Protein AF-A0A1I2QPX7-F1 (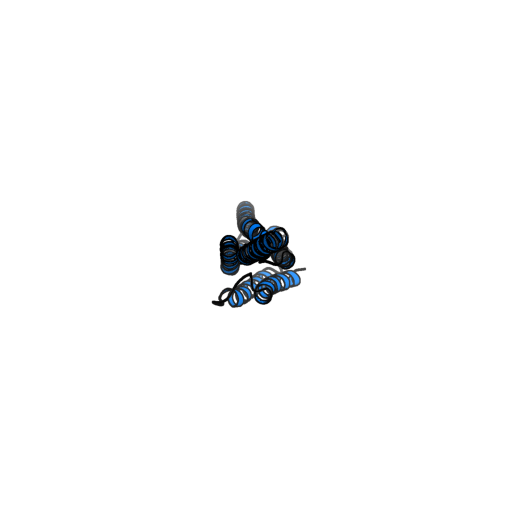afdb_monomer_lite)

Structure (mmCIF, N/CA/C/O backbone):
data_AF-A0A1I2QPX7-F1
#
_entry.id   AF-A0A1I2QPX7-F1
#
loop_
_atom_site.group_PDB
_atom_site.id
_atom_site.type_symbol
_atom_site.label_atom_id
_atom_site.label_alt_id
_atom_site.label_comp_id
_atom_site.label_asym_id
_atom_site.label_entity_id
_atom_site.label_seq_id
_atom_site.pdbx_PDB_ins_code
_atom_site.Cartn_x
_atom_site.Cartn_y
_atom_site.Cartn_z
_atom_site.occupancy
_atom_site.B_iso_or_equiv
_atom_site.auth_seq_id
_atom_site.auth_comp_id
_atom_site.auth_asym_id
_atom_site.auth_atom_id
_atom_site.pdbx_PDB_model_num
ATOM 1 N N . MET A 1 1 ? 42.064 23.048 -58.459 1.00 51.97 1 MET A N 1
ATOM 2 C CA . MET A 1 1 ? 41.604 21.681 -58.099 1.00 51.97 1 MET A CA 1
ATOM 3 C C . MET A 1 1 ? 41.760 21.378 -56.592 1.00 51.97 1 MET A C 1
ATOM 5 O O . MET A 1 1 ? 42.018 20.246 -56.207 1.00 51.97 1 MET A O 1
ATOM 9 N N . THR A 1 2 ? 41.603 22.379 -55.716 1.00 57.44 2 THR A N 1
ATOM 10 C CA . THR A 1 2 ? 41.870 22.287 -54.261 1.00 57.44 2 THR A CA 1
ATOM 11 C C . THR A 1 2 ? 40.604 22.437 -53.412 1.00 57.44 2 THR A C 1
ATOM 13 O O . THR A 1 2 ? 40.456 21.734 -52.418 1.00 57.44 2 THR A O 1
ATOM 16 N N . LYS A 1 3 ? 39.629 23.246 -53.851 1.00 54.00 3 LYS A N 1
ATOM 17 C CA . LYS A 1 3 ? 38.345 23.437 -53.147 1.00 54.00 3 LYS A CA 1
ATOM 18 C C . LYS A 1 3 ? 37.544 22.135 -52.994 1.00 54.00 3 LYS A C 1
ATOM 20 O O . LYS A 1 3 ? 37.054 21.849 -51.912 1.00 54.00 3 LYS A O 1
ATOM 25 N N . LEU A 1 4 ? 37.500 21.294 -54.035 1.00 58.00 4 LEU A N 1
ATOM 26 C CA . LEU A 1 4 ? 36.758 20.022 -54.026 1.00 58.00 4 LEU A CA 1
ATOM 27 C C . LEU A 1 4 ? 37.279 19.020 -52.973 1.00 58.00 4 LEU A C 1
ATOM 29 O O . LEU A 1 4 ? 36.512 18.211 -52.458 1.00 58.00 4 LEU A O 1
ATOM 33 N N . LYS A 1 5 ? 38.577 19.078 -52.638 1.00 62.00 5 LYS A N 1
ATOM 34 C CA . LYS A 1 5 ? 39.184 18.237 -51.593 1.00 62.00 5 LYS A CA 1
ATOM 35 C C . LYS A 1 5 ? 38.807 18.728 -50.194 1.00 62.00 5 LYS A C 1
ATOM 37 O O . LYS A 1 5 ? 38.510 17.907 -49.337 1.00 62.00 5 LYS A O 1
ATOM 42 N N . ILE A 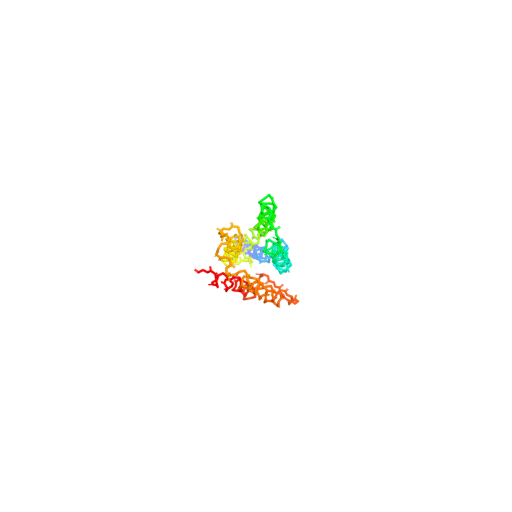1 6 ? 38.741 20.046 -49.994 1.00 70.81 6 ILE A N 1
ATOM 43 C CA . ILE A 1 6 ? 38.354 20.663 -48.715 1.00 70.81 6 ILE A CA 1
ATOM 44 C C . ILE A 1 6 ? 36.897 20.333 -48.374 1.00 70.81 6 ILE A C 1
ATOM 46 O O . ILE A 1 6 ? 36.628 19.913 -47.255 1.00 70.81 6 ILE A O 1
ATOM 50 N N . TYR A 1 7 ? 35.976 20.428 -49.342 1.00 74.12 7 TYR A N 1
ATOM 51 C CA . TYR A 1 7 ? 34.574 20.051 -49.117 1.00 74.12 7 TYR A CA 1
ATOM 52 C C . TYR A 1 7 ? 34.421 18.574 -48.752 1.00 74.12 7 TYR A C 1
ATOM 54 O O . TYR A 1 7 ? 33.702 18.262 -47.815 1.00 74.12 7 TYR A O 1
ATOM 62 N N . LYS A 1 8 ? 35.144 17.666 -49.423 1.00 67.81 8 LYS A N 1
ATOM 63 C CA . LYS A 1 8 ? 35.111 16.235 -49.077 1.00 67.81 8 LYS A CA 1
ATOM 64 C C . LYS A 1 8 ? 35.614 15.967 -47.658 1.00 67.81 8 LYS A C 1
ATOM 66 O O . LYS A 1 8 ? 34.984 15.202 -46.939 1.00 67.81 8 LYS A O 1
ATOM 71 N N . VAL A 1 9 ? 36.711 16.607 -47.249 1.00 77.06 9 VAL A N 1
ATOM 72 C CA . VAL A 1 9 ? 37.249 16.465 -45.886 1.00 77.06 9 VAL A CA 1
ATOM 73 C C . VAL A 1 9 ? 36.268 17.029 -44.855 1.00 77.06 9 VAL A C 1
ATOM 75 O O . VAL A 1 9 ? 35.962 16.339 -43.889 1.00 77.06 9 VAL A O 1
ATOM 78 N N . MET A 1 10 ? 35.704 18.216 -45.105 1.00 75.50 10 MET A N 1
ATOM 79 C CA . MET A 1 10 ? 34.689 18.840 -44.245 1.00 75.50 10 MET A CA 1
ATOM 80 C C . MET A 1 10 ? 33.433 17.970 -44.101 1.00 75.50 10 MET A C 1
ATOM 82 O O . MET A 1 10 ? 32.930 17.789 -42.993 1.00 75.50 10 MET A O 1
ATOM 86 N N . SER A 1 11 ? 32.943 17.391 -45.201 1.00 77.25 11 SER A N 1
ATOM 87 C CA . SER A 1 11 ? 31.790 16.489 -45.181 1.00 77.25 11 SER A CA 1
ATOM 88 C C . SER A 1 11 ? 32.073 15.225 -44.376 1.00 77.25 11 SER A C 1
ATOM 90 O O . SER A 1 11 ? 31.222 14.819 -43.596 1.00 77.25 11 SER A O 1
ATOM 92 N N . ILE A 1 12 ? 33.267 14.635 -44.503 1.00 80.19 12 ILE A N 1
ATOM 93 C CA . ILE A 1 12 ? 33.665 13.461 -43.713 1.00 80.19 12 ILE A CA 1
ATOM 94 C C . ILE A 1 12 ? 33.713 13.812 -42.222 1.00 80.19 12 ILE A C 1
ATOM 96 O O . ILE A 1 12 ? 33.156 13.080 -41.410 1.00 80.19 12 ILE A O 1
ATOM 100 N N . THR A 1 13 ? 34.308 14.950 -41.852 1.00 77.94 13 THR A N 1
ATOM 101 C CA . THR A 1 13 ? 34.355 15.387 -40.447 1.00 77.94 13 THR A CA 1
ATOM 102 C C . THR A 1 13 ? 32.969 15.668 -39.868 1.00 77.94 13 THR A C 1
ATOM 104 O O . THR A 1 13 ? 32.707 15.295 -38.729 1.00 77.94 13 THR A O 1
ATOM 107 N N . LEU A 1 14 ? 32.058 16.256 -40.651 1.00 79.06 14 LEU A N 1
ATOM 108 C CA . LEU A 1 14 ? 30.662 16.468 -40.251 1.00 79.06 14 LEU A CA 1
ATOM 109 C C . LEU A 1 14 ? 29.920 15.145 -40.047 1.00 79.06 14 LEU A C 1
ATOM 111 O O . LEU A 1 14 ? 29.161 15.007 -39.092 1.00 79.06 14 LEU A O 1
ATOM 115 N N . LEU A 1 15 ? 30.174 14.161 -40.910 1.00 81.69 15 LEU A N 1
ATOM 116 C CA . LEU A 1 15 ? 29.564 12.839 -40.820 1.00 81.69 15 LEU A CA 1
ATOM 117 C C . LEU A 1 15 ? 30.047 12.106 -39.558 1.00 81.69 15 LEU A C 1
ATOM 119 O O . LEU A 1 15 ? 29.227 11.617 -38.786 1.00 81.69 15 LEU A O 1
ATOM 123 N N . PHE A 1 16 ? 31.350 12.135 -39.264 1.00 78.38 16 PHE A N 1
ATOM 124 C CA . PHE A 1 16 ? 31.882 11.594 -38.008 1.00 78.38 16 PHE A CA 1
ATOM 125 C C . PHE A 1 16 ? 31.334 12.315 -36.775 1.00 78.38 16 PHE A C 1
ATOM 127 O O . PHE A 1 16 ? 30.940 11.655 -35.816 1.00 78.38 16 PHE A O 1
ATOM 134 N N . LEU A 1 17 ? 31.241 13.646 -36.806 1.00 82.69 17 LEU A N 1
ATOM 135 C CA . LEU A 1 17 ? 30.657 14.415 -35.708 1.00 82.69 17 LEU A CA 1
ATOM 136 C C . LEU A 1 17 ? 29.185 14.044 -35.484 1.00 82.69 17 LEU A C 1
ATOM 138 O O . LEU A 1 17 ? 28.766 13.890 -34.342 1.00 82.69 17 LEU A O 1
ATOM 142 N N . SER A 1 18 ? 28.415 13.839 -36.557 1.00 77.25 18 SER A N 1
ATOM 143 C CA . SER A 1 18 ? 27.015 13.413 -36.459 1.00 77.25 18 SER A CA 1
ATOM 144 C C . SER A 1 18 ? 26.860 12.008 -35.872 1.00 77.25 18 SER A C 1
ATOM 146 O O . SER A 1 18 ? 25.958 11.788 -35.071 1.00 77.25 18 SER A O 1
ATOM 148 N N . ILE A 1 19 ? 27.776 11.084 -36.185 1.00 82.31 19 ILE A N 1
ATOM 149 C CA . ILE A 1 19 ? 27.798 9.738 -35.594 1.00 82.31 19 ILE A CA 1
ATOM 150 C C . ILE A 1 19 ? 28.140 9.815 -34.104 1.00 82.31 19 ILE A C 1
ATOM 152 O O . ILE A 1 19 ? 27.489 9.156 -33.301 1.00 82.31 19 ILE A O 1
ATOM 156 N N . ILE A 1 20 ? 29.120 10.641 -33.719 1.00 77.38 20 ILE A N 1
ATOM 157 C CA . ILE A 1 20 ? 29.489 10.842 -32.309 1.00 77.38 20 ILE A CA 1
ATOM 158 C C . ILE A 1 20 ? 28.324 11.464 -31.537 1.00 77.38 20 ILE A C 1
ATOM 160 O O . ILE A 1 20 ? 27.992 10.984 -30.461 1.00 77.38 20 ILE A O 1
ATOM 164 N N . LEU A 1 21 ? 27.663 12.481 -32.094 1.00 73.75 21 LEU A N 1
ATOM 165 C CA . LEU A 1 21 ? 26.486 13.101 -31.482 1.00 73.75 21 LEU A CA 1
ATOM 166 C C . LEU A 1 21 ? 25.324 12.112 -31.359 1.00 73.75 21 LEU A C 1
ATOM 168 O O . LEU A 1 21 ? 24.710 12.045 -30.302 1.00 73.75 21 LEU A O 1
ATOM 172 N N . ALA A 1 22 ? 25.054 11.307 -32.391 1.00 72.88 22 ALA A N 1
ATOM 173 C CA . ALA A 1 22 ? 24.031 10.265 -32.342 1.00 72.88 22 ALA A CA 1
ATOM 174 C C . ALA A 1 22 ? 24.364 9.183 -31.305 1.00 72.88 22 ALA A C 1
ATOM 176 O O . ALA A 1 22 ? 23.478 8.741 -30.583 1.00 72.88 22 ALA A O 1
ATOM 177 N N . TYR A 1 23 ? 25.638 8.795 -31.187 1.00 73.50 23 TYR A N 1
ATOM 178 C CA . TYR A 1 23 ? 26.104 7.850 -30.175 1.00 73.50 23 TYR A CA 1
ATOM 179 C C . TYR A 1 23 ? 25.986 8.429 -28.762 1.00 73.50 23 TYR A C 1
ATOM 181 O O . TYR A 1 23 ? 25.463 7.764 -27.878 1.00 73.50 23 TYR A O 1
ATOM 189 N N . MET A 1 24 ? 26.399 9.681 -28.549 1.00 63.72 24 MET A N 1
ATOM 190 C CA . MET A 1 24 ? 26.242 10.369 -27.264 1.00 63.72 24 MET A CA 1
ATOM 191 C C . MET A 1 24 ? 24.769 10.531 -26.885 1.00 63.72 24 MET A C 1
ATOM 193 O O . MET A 1 24 ? 24.424 10.376 -25.717 1.00 63.72 24 MET A O 1
ATOM 197 N N . TRP A 1 25 ? 23.898 10.804 -27.859 1.00 67.62 25 TRP A N 1
ATOM 198 C CA . TRP A 1 25 ? 22.453 10.901 -27.654 1.00 67.62 25 TRP A CA 1
ATOM 199 C C . TRP A 1 25 ? 21.818 9.534 -27.357 1.00 67.62 25 TRP A C 1
ATOM 201 O O . TRP A 1 25 ? 20.987 9.414 -26.464 1.00 67.62 25 TRP A O 1
ATOM 211 N N . TYR A 1 26 ? 22.268 8.476 -28.033 1.00 63.59 26 TYR A N 1
ATOM 212 C CA . TYR A 1 26 ? 21.848 7.103 -27.760 1.00 63.59 26 TYR A CA 1
ATOM 213 C C . TYR A 1 26 ? 22.308 6.621 -26.376 1.00 63.59 26 TYR A C 1
ATOM 215 O O . TYR A 1 26 ? 21.535 6.000 -25.651 1.00 63.59 26 TYR A O 1
ATOM 223 N N . ASP A 1 27 ? 23.531 6.946 -25.961 1.00 54.28 27 ASP A N 1
ATOM 224 C CA . ASP A 1 27 ? 24.059 6.545 -24.652 1.00 54.28 27 ASP A CA 1
ATOM 225 C C . ASP A 1 27 ? 23.419 7.343 -23.502 1.00 54.28 27 ASP A C 1
ATOM 227 O O . ASP A 1 27 ? 23.160 6.794 -22.436 1.00 54.28 27 ASP A O 1
ATOM 231 N N . THR A 1 28 ? 23.043 8.607 -23.740 1.00 53.47 28 THR A N 1
ATOM 232 C CA . THR A 1 28 ? 22.204 9.380 -22.800 1.00 53.47 28 THR A CA 1
ATOM 233 C C . THR A 1 28 ? 20.735 8.952 -22.788 1.00 53.47 28 THR A C 1
ATOM 235 O O . THR A 1 28 ? 20.032 9.290 -21.840 1.00 53.47 28 THR A O 1
ATOM 238 N N . SER A 1 29 ? 20.267 8.193 -23.787 1.00 51.91 29 SER A N 1
ATOM 239 C CA . SER A 1 29 ? 18.906 7.634 -23.821 1.00 51.91 29 SER A CA 1
ATOM 240 C C . SER A 1 29 ? 18.753 6.305 -23.071 1.00 51.91 29 SER A C 1
ATOM 242 O O . SER A 1 29 ? 17.631 5.845 -22.861 1.00 51.91 29 SER A O 1
ATOM 244 N N . LYS A 1 30 ? 19.855 5.673 -22.645 1.00 50.41 30 LYS A N 1
ATOM 245 C CA . LYS A 1 30 ? 19.788 4.534 -21.724 1.00 50.41 30 LYS A CA 1
ATOM 246 C C . LYS A 1 30 ? 19.459 5.056 -20.326 1.00 50.41 30 LYS A C 1
ATOM 248 O O . LYS A 1 30 ? 20.157 5.937 -19.831 1.00 50.41 30 LYS A O 1
ATOM 253 N N . SER A 1 31 ? 18.414 4.498 -19.707 1.00 50.84 31 SER A N 1
ATOM 254 C CA . SER A 1 31 ? 18.004 4.783 -18.324 1.00 50.84 31 SER A CA 1
ATOM 255 C C . SER A 1 31 ? 19.231 4.880 -17.418 1.00 50.84 31 SER A C 1
ATOM 257 O O . SER A 1 31 ? 20.018 3.928 -17.343 1.00 50.84 31 SER A O 1
ATOM 259 N N . GLN A 1 32 ? 19.432 6.024 -16.769 1.00 54.75 32 GLN A N 1
ATOM 260 C CA . GLN A 1 32 ? 20.604 6.232 -15.934 1.00 54.75 32 GLN A CA 1
ATOM 261 C C . GLN A 1 32 ? 20.555 5.267 -14.735 1.00 54.75 32 GLN A C 1
ATOM 263 O O . GLN A 1 32 ? 19.474 4.908 -14.271 1.00 54.75 32 GLN A O 1
ATOM 268 N N . PRO A 1 33 ? 21.701 4.845 -14.171 1.00 53.31 33 PRO A N 1
ATOM 269 C CA . PRO A 1 33 ? 21.736 3.962 -12.996 1.00 53.31 33 PRO A CA 1
ATOM 270 C C . PRO A 1 33 ? 20.970 4.524 -11.780 1.00 53.31 33 PRO A C 1
ATOM 272 O O . PRO A 1 33 ? 20.464 3.764 -10.952 1.00 53.31 33 PRO A O 1
ATOM 275 N N . ILE A 1 34 ? 20.825 5.852 -11.704 1.00 51.72 34 ILE A N 1
ATOM 276 C CA . ILE A 1 34 ? 19.996 6.551 -10.710 1.00 51.72 34 ILE A CA 1
ATOM 277 C C . ILE A 1 34 ? 18.513 6.166 -10.857 1.00 51.72 34 ILE A C 1
ATOM 279 O O . ILE A 1 34 ? 17.813 6.011 -9.857 1.00 51.72 34 ILE A O 1
ATOM 283 N N . ASP A 1 35 ? 18.055 5.928 -12.083 1.00 61.34 35 ASP A N 1
ATOM 284 C CA . ASP A 1 35 ? 16.659 5.646 -12.400 1.00 61.34 35 ASP A CA 1
ATOM 285 C C . ASP A 1 35 ? 16.284 4.212 -11.994 1.00 61.34 35 ASP A C 1
ATOM 287 O O . ASP A 1 35 ? 15.238 3.990 -11.383 1.00 61.34 35 ASP A O 1
ATOM 291 N N . SER A 1 36 ? 17.184 3.244 -12.215 1.00 67.06 36 SER A N 1
ATOM 292 C CA . SER A 1 36 ? 17.007 1.866 -11.729 1.00 67.06 36 SER A CA 1
ATOM 293 C C . SER A 1 36 ? 17.001 1.769 -10.203 1.00 67.06 36 SER A C 1
ATOM 295 O O . SER A 1 36 ? 16.232 0.993 -9.637 1.00 67.06 36 SER A O 1
ATOM 297 N N . PHE A 1 37 ? 17.817 2.582 -9.523 1.00 67.75 37 PHE A N 1
ATOM 298 C CA . PHE A 1 37 ? 17.835 2.630 -8.063 1.00 67.75 37 PHE A CA 1
ATOM 299 C C . PHE A 1 37 ? 16.530 3.208 -7.511 1.00 67.75 37 PHE A C 1
ATOM 301 O O . PHE A 1 37 ? 15.970 2.666 -6.562 1.00 67.75 37 PHE A O 1
ATOM 308 N N . ALA A 1 38 ? 16.021 4.281 -8.122 1.00 69.19 38 ALA A N 1
ATOM 309 C CA . ALA A 1 38 ? 14.769 4.899 -7.708 1.00 69.19 38 ALA A CA 1
ATOM 310 C C . ALA A 1 38 ? 13.585 3.930 -7.868 1.00 69.19 38 ALA A C 1
ATOM 312 O O . ALA A 1 38 ? 12.822 3.757 -6.923 1.00 69.19 38 ALA A O 1
ATOM 313 N N . VAL A 1 39 ? 13.493 3.219 -9.000 1.00 73.88 39 VAL A N 1
ATOM 314 C CA . VAL A 1 39 ? 12.480 2.169 -9.211 1.00 73.88 39 VAL A CA 1
ATOM 315 C C . VAL A 1 39 ? 12.606 1.056 -8.170 1.00 73.88 39 VAL A C 1
ATOM 317 O O . VAL A 1 39 ? 11.608 0.675 -7.576 1.00 73.88 39 VAL A O 1
ATOM 320 N N . GLN A 1 40 ? 13.811 0.559 -7.880 1.00 75.69 40 GLN A N 1
ATOM 321 C CA . GLN A 1 40 ? 14.003 -0.494 -6.873 1.00 75.69 40 GLN A CA 1
ATOM 322 C C . GLN A 1 40 ? 13.663 -0.038 -5.449 1.00 75.69 40 GLN A C 1
ATOM 324 O O . GLN A 1 40 ? 13.062 -0.800 -4.689 1.00 75.69 40 GLN A O 1
ATOM 329 N N . ALA A 1 41 ? 14.014 1.198 -5.086 1.00 72.12 41 ALA A N 1
ATOM 330 C CA . ALA A 1 41 ? 13.676 1.782 -3.792 1.00 72.12 41 ALA A CA 1
ATOM 331 C C . ALA A 1 41 ? 12.158 1.963 -3.650 1.00 72.12 41 ALA A C 1
ATOM 333 O O . ALA A 1 41 ? 11.582 1.601 -2.628 1.00 72.12 41 ALA A O 1
ATOM 334 N N . SER A 1 42 ? 11.505 2.454 -4.702 1.00 75.75 42 SER A N 1
ATOM 335 C CA . SER A 1 42 ? 10.053 2.586 -4.794 1.00 75.75 42 SER A CA 1
ATOM 336 C C . SER A 1 42 ? 9.336 1.233 -4.756 1.00 75.75 42 SER A C 1
ATOM 338 O O . SER A 1 42 ? 8.383 1.073 -4.000 1.00 75.75 42 SER A O 1
ATOM 340 N N . SER A 1 43 ? 9.823 0.228 -5.485 1.00 83.50 43 SER A N 1
ATOM 341 C CA . SER A 1 43 ? 9.296 -1.140 -5.427 1.00 83.50 43 SER A CA 1
ATOM 342 C C . SER A 1 43 ? 9.445 -1.737 -4.034 1.00 83.50 43 SER A C 1
ATOM 344 O O . SER A 1 43 ? 8.490 -2.299 -3.512 1.00 83.50 43 SER A O 1
ATOM 346 N N . SER A 1 44 ? 10.603 -1.564 -3.394 1.00 80.69 44 SER A N 1
ATOM 347 C CA . SER A 1 44 ? 10.821 -1.999 -2.007 1.00 80.69 44 SER A CA 1
ATOM 348 C C . SER A 1 44 ? 9.848 -1.316 -1.043 1.00 80.69 44 SER A C 1
ATOM 350 O O . SER A 1 44 ? 9.236 -1.976 -0.210 1.00 80.69 44 SER A O 1
ATOM 352 N N . ALA A 1 45 ? 9.640 -0.008 -1.204 1.00 79.69 45 ALA A N 1
ATOM 353 C CA . ALA A 1 45 ? 8.715 0.772 -0.391 1.00 79.69 45 ALA A CA 1
ATOM 354 C C . ALA A 1 45 ? 7.258 0.283 -0.499 1.00 79.69 45 ALA A C 1
ATOM 356 O O . ALA A 1 45 ? 6.557 0.270 0.514 1.00 79.69 45 ALA A O 1
ATOM 357 N N . VAL A 1 46 ? 6.819 -0.136 -1.693 1.00 83.25 46 VAL A N 1
ATOM 358 C CA . VAL A 1 46 ? 5.484 -0.724 -1.906 1.00 83.25 46 VAL A CA 1
ATOM 359 C C . VAL A 1 46 ? 5.421 -2.167 -1.394 1.00 83.25 46 VAL A C 1
ATOM 361 O O . VAL A 1 46 ? 4.422 -2.547 -0.794 1.00 83.25 46 VAL A O 1
ATOM 364 N N . LYS A 1 47 ? 6.496 -2.958 -1.515 1.00 87.25 47 LYS A N 1
ATOM 365 C CA . LYS A 1 47 ? 6.583 -4.307 -0.915 1.00 87.25 47 LYS A CA 1
ATOM 366 C C . LYS A 1 47 ? 6.491 -4.299 0.613 1.00 87.25 47 LYS A C 1
ATOM 368 O O . LYS A 1 47 ? 6.061 -5.281 1.209 1.00 87.25 47 LYS A O 1
ATOM 373 N N . GLU A 1 48 ? 6.874 -3.204 1.262 1.00 84.62 48 GLU A N 1
ATOM 374 C CA . GLU A 1 48 ? 6.711 -3.031 2.709 1.00 84.62 48 GLU A CA 1
ATOM 375 C C . GLU A 1 48 ? 5.288 -2.626 3.125 1.00 84.62 48 GLU A C 1
ATOM 377 O O . GLU A 1 48 ? 4.962 -2.695 4.314 1.00 84.62 48 GLU A O 1
ATOM 382 N N . LEU A 1 49 ? 4.430 -2.213 2.184 1.00 84.94 49 LEU A N 1
ATOM 383 C CA . LEU A 1 49 ? 3.088 -1.710 2.477 1.00 84.94 49 LEU A CA 1
ATOM 384 C C . LEU A 1 49 ? 2.223 -2.707 3.268 1.00 84.94 49 LEU A C 1
ATOM 386 O O . LEU A 1 49 ? 1.662 -2.277 4.276 1.00 84.94 49 LEU A O 1
ATOM 390 N N . PRO A 1 50 ? 2.151 -4.014 2.930 1.00 88.56 50 PRO A N 1
ATOM 391 C CA . PRO A 1 50 ? 1.366 -4.970 3.714 1.00 88.56 50 PRO A CA 1
ATOM 392 C C . PRO A 1 50 ? 1.760 -5.010 5.189 1.00 88.56 50 PRO A C 1
ATOM 394 O O . PRO A 1 50 ? 0.905 -5.031 6.068 1.00 88.56 50 PRO A O 1
ATOM 397 N N . ARG A 1 51 ? 3.066 -4.950 5.474 1.00 85.19 51 ARG A N 1
ATOM 398 C CA . ARG A 1 51 ? 3.570 -4.928 6.849 1.00 85.19 51 ARG A CA 1
ATOM 399 C C . ARG A 1 51 ? 3.147 -3.653 7.578 1.00 85.19 51 ARG A C 1
ATOM 401 O O . ARG A 1 51 ? 2.745 -3.722 8.733 1.00 85.19 51 ARG A O 1
ATOM 408 N N . LYS A 1 52 ? 3.231 -2.497 6.913 1.00 81.75 52 LYS A N 1
ATOM 409 C CA . LYS A 1 52 ? 2.792 -1.218 7.494 1.00 81.75 52 LYS A CA 1
ATOM 410 C C . LYS A 1 52 ? 1.288 -1.210 7.773 1.00 81.75 52 LYS A C 1
ATOM 412 O O . LYS A 1 52 ? 0.871 -0.717 8.815 1.00 81.75 52 LYS A O 1
ATOM 417 N N . LEU A 1 53 ? 0.486 -1.774 6.871 1.00 84.25 53 LEU A N 1
ATOM 418 C CA . LEU A 1 53 ? -0.960 -1.908 7.052 1.00 84.25 53 LEU A CA 1
ATOM 419 C C . LEU A 1 53 ? -1.312 -2.871 8.196 1.00 84.25 53 LEU A C 1
ATOM 421 O O . LEU A 1 53 ? -2.241 -2.593 8.949 1.00 84.25 53 LEU A O 1
ATOM 425 N N . GLU A 1 54 ? -0.547 -3.947 8.392 1.00 84.44 54 GLU A N 1
ATOM 426 C CA . GLU A 1 54 ? -0.716 -4.842 9.544 1.00 84.44 54 GLU A CA 1
ATOM 427 C C . GLU A 1 54 ? -0.442 -4.116 10.873 1.00 84.44 54 GLU A C 1
ATOM 429 O O . GLU A 1 54 ? -1.218 -4.247 11.820 1.00 84.44 54 GLU A O 1
ATOM 434 N N . ASP A 1 55 ? 0.602 -3.279 10.939 1.00 79.88 55 ASP A N 1
ATOM 435 C CA . ASP A 1 55 ? 0.875 -2.443 12.118 1.00 79.88 55 ASP A CA 1
ATOM 436 C C . ASP A 1 55 ? -0.287 -1.465 12.397 1.00 79.88 55 ASP A C 1
ATOM 438 O O . ASP A 1 55 ? -0.703 -1.297 13.549 1.00 79.88 55 ASP A O 1
ATOM 442 N N . VAL A 1 56 ? -0.846 -0.849 11.348 1.00 80.75 56 VAL A N 1
ATOM 443 C CA . VAL A 1 56 ? -2.020 0.039 11.437 1.00 80.75 56 VAL A CA 1
ATOM 444 C C . VAL A 1 56 ? -3.240 -0.721 11.956 1.00 80.75 56 VAL A C 1
ATOM 446 O O . VAL A 1 56 ? -3.872 -0.282 12.918 1.00 80.75 56 VAL A O 1
ATOM 449 N N . LYS A 1 57 ? -3.537 -1.891 11.386 1.00 84.06 57 LYS A N 1
ATOM 450 C CA . LYS A 1 57 ? -4.646 -2.757 11.802 1.00 84.06 57 LYS A CA 1
ATOM 451 C C . LYS A 1 57 ? -4.516 -3.180 13.266 1.00 84.06 57 LYS A C 1
ATOM 453 O O . LYS A 1 57 ? -5.482 -3.111 14.024 1.00 84.06 57 LYS A O 1
ATOM 458 N N . GLN A 1 58 ? -3.319 -3.558 13.713 1.00 79.94 58 GLN A N 1
ATOM 459 C CA . GLN A 1 58 ? -3.080 -3.895 15.118 1.00 79.94 58 GLN A CA 1
ATOM 460 C C . GLN A 1 58 ? -3.385 -2.718 16.048 1.00 79.94 58 GLN A C 1
ATOM 462 O O . GLN A 1 58 ? -4.004 -2.908 17.096 1.00 79.94 58 GLN A O 1
ATOM 467 N N . ARG A 1 59 ? -2.991 -1.495 15.678 1.00 75.31 59 ARG A N 1
ATOM 468 C CA . ARG A 1 59 ? -3.303 -0.294 16.468 1.00 75.31 59 ARG A CA 1
ATOM 469 C C . ARG A 1 59 ? -4.784 0.046 16.457 1.00 75.31 59 ARG A C 1
ATOM 471 O O . ARG A 1 59 ? -5.317 0.364 17.518 1.00 75.31 59 ARG A O 1
ATOM 478 N N . PHE A 1 60 ? -5.434 -0.069 15.302 1.00 79.19 60 PHE A N 1
ATOM 479 C CA . PHE A 1 60 ? -6.878 0.084 15.166 1.00 79.19 60 PHE A CA 1
ATOM 480 C C . PHE A 1 60 ? -7.613 -0.877 16.110 1.00 79.19 60 PHE A C 1
ATOM 482 O O . PHE A 1 60 ? -8.439 -0.450 16.914 1.00 79.19 60 PHE A O 1
ATOM 489 N N . ASN A 1 61 ? -7.232 -2.154 16.122 1.00 78.38 61 ASN A N 1
ATOM 490 C CA . ASN A 1 61 ? -7.831 -3.146 17.012 1.00 78.38 61 ASN A CA 1
ATOM 491 C C . ASN A 1 61 ? -7.535 -2.867 18.488 1.00 78.38 61 ASN A C 1
ATOM 493 O O . ASN A 1 61 ? -8.427 -2.985 19.327 1.00 78.38 61 ASN A O 1
ATOM 497 N N . LEU A 1 62 ? -6.309 -2.459 18.831 1.00 74.06 62 LEU A N 1
ATOM 498 C CA . LEU A 1 62 ? -5.938 -2.095 20.204 1.00 74.06 62 LEU A CA 1
ATOM 499 C C . LEU A 1 62 ? -6.731 -0.901 20.742 1.00 74.06 62 LEU A C 1
ATOM 501 O O . LEU A 1 62 ? -7.002 -0.865 21.943 1.00 74.06 62 LEU A O 1
ATOM 505 N N . TYR A 1 63 ? -7.074 0.055 19.878 1.00 71.00 63 TYR A N 1
ATOM 506 C CA . TYR A 1 63 ? -7.933 1.182 20.227 1.00 71.00 63 TYR A CA 1
ATOM 507 C C . TYR A 1 63 ? -9.350 0.706 20.585 1.00 71.00 63 TYR A C 1
ATOM 509 O O . TYR A 1 63 ? -9.900 1.129 21.594 1.00 71.00 63 TYR A O 1
ATOM 517 N N . HIS A 1 64 ? -9.900 -0.240 19.819 1.00 73.38 64 HIS A N 1
ATOM 518 C CA . HIS A 1 64 ? -11.293 -0.683 19.948 1.00 73.38 64 HIS A CA 1
ATOM 519 C C . HIS A 1 64 ? -11.544 -1.840 20.932 1.00 73.38 64 HIS A C 1
ATOM 521 O O . HIS A 1 64 ? -12.691 -2.113 21.272 1.00 73.38 64 HIS A O 1
ATOM 527 N N . THR A 1 65 ? -10.504 -2.537 21.402 1.00 67.94 65 THR A N 1
ATOM 528 C CA . THR A 1 65 ? -10.645 -3.729 22.271 1.00 67.94 65 THR A CA 1
ATOM 529 C C . THR A 1 65 ? -10.296 -3.504 23.746 1.00 67.94 65 THR A C 1
ATOM 531 O O . THR A 1 65 ? -10.477 -4.415 24.554 1.00 67.94 65 THR A O 1
ATOM 534 N N . ARG A 1 66 ? -9.788 -2.329 24.146 1.00 54.97 66 ARG A N 1
ATOM 535 C CA . ARG A 1 66 ? -9.406 -2.053 25.546 1.00 54.97 66 ARG A CA 1
ATOM 536 C C . ARG A 1 66 ? -10.363 -1.067 26.214 1.00 54.97 66 ARG A C 1
ATOM 538 O O . ARG A 1 66 ? -10.628 -0.014 25.655 1.00 54.97 66 ARG A O 1
ATOM 545 N N . GLU A 1 67 ? -10.779 -1.366 27.452 1.00 50.78 67 GLU A N 1
ATOM 546 C CA . GLU A 1 67 ? -11.420 -0.401 28.363 1.00 50.78 67 GLU A CA 1
ATOM 547 C C . GLU A 1 67 ? -10.557 0.872 28.443 1.00 50.78 67 GLU A C 1
ATOM 549 O O . GLU A 1 67 ? -9.410 0.836 28.908 1.00 50.78 67 GLU A O 1
ATOM 554 N N . SER A 1 68 ? -11.059 1.988 27.915 1.00 51.25 68 SER A N 1
ATOM 555 C CA . SER A 1 68 ? -10.241 3.170 27.656 1.00 51.25 68 SER A CA 1
ATOM 556 C C . SER A 1 68 ? -10.487 4.314 28.634 1.00 51.25 68 SER A C 1
ATOM 558 O O . SER A 1 68 ? -11.602 4.806 28.767 1.00 51.25 68 SER A O 1
ATOM 560 N N . GLY A 1 69 ? -9.405 4.805 29.245 1.00 53.78 69 GLY A N 1
ATOM 561 C CA . GLY A 1 69 ? -9.332 6.167 29.779 1.00 53.78 69 GLY A CA 1
ATOM 562 C C . GLY A 1 69 ? -8.830 7.143 28.706 1.00 53.78 69 GLY A C 1
ATOM 563 O O . GLY A 1 69 ? -7.909 6.810 27.954 1.00 53.78 69 GLY A O 1
ATOM 564 N N . GLU A 1 70 ? -9.398 8.352 28.665 1.00 52.72 70 GLU A N 1
ATOM 565 C CA . GLU A 1 70 ? -9.197 9.404 27.642 1.00 52.72 70 GLU A CA 1
ATOM 566 C C . GLU A 1 70 ? -7.726 9.640 27.241 1.00 52.72 70 GLU A C 1
ATOM 568 O O . GLU A 1 70 ? -7.391 9.803 26.067 1.00 52.72 70 GLU A O 1
ATOM 573 N N . GLN A 1 71 ? -6.812 9.589 28.211 1.00 48.31 71 GLN A N 1
ATOM 574 C CA . GLN A 1 71 ? -5.387 9.876 28.023 1.00 48.31 71 GLN A CA 1
ATOM 575 C C . GLN A 1 71 ? -4.656 8.829 27.158 1.00 48.31 71 GLN A C 1
ATOM 577 O O . GLN A 1 71 ? -3.655 9.139 26.509 1.00 48.31 71 GLN A O 1
ATOM 582 N N . LYS A 1 72 ? -5.154 7.587 27.130 1.00 51.12 72 LYS A N 1
ATOM 583 C CA . LYS A 1 72 ? -4.561 6.469 26.380 1.00 51.12 72 LYS A CA 1
ATOM 584 C C . LYS A 1 72 ? -5.081 6.412 24.941 1.00 51.12 72 LYS A C 1
ATOM 586 O O . LYS A 1 72 ? -4.314 6.084 24.038 1.00 51.12 72 LYS A O 1
ATOM 591 N N . ASN A 1 73 ? -6.333 6.819 24.727 1.00 54.97 73 ASN A N 1
ATOM 592 C CA . ASN A 1 73 ? -6.923 6.985 23.395 1.00 54.97 73 ASN A CA 1
ATOM 593 C C . ASN A 1 73 ? -6.229 8.110 22.621 1.00 54.97 73 ASN A C 1
ATOM 595 O O . ASN A 1 73 ? -5.929 7.942 21.442 1.00 54.97 73 ASN A O 1
ATOM 599 N N . PHE A 1 74 ? -5.863 9.203 23.299 1.00 55.62 74 PHE A N 1
ATOM 600 C CA . PHE A 1 74 ? -5.066 10.276 22.698 1.00 55.62 74 PHE A CA 1
ATOM 601 C C . PHE A 1 74 ? -3.667 9.806 22.254 1.00 55.62 74 PHE A C 1
ATOM 603 O O . PHE A 1 74 ? -3.233 10.104 21.143 1.00 55.62 74 PHE A O 1
ATOM 610 N N . GLN A 1 75 ? -2.963 9.020 23.081 1.00 53.81 75 GLN A N 1
ATOM 611 C CA . GLN A 1 75 ? -1.645 8.468 22.725 1.00 53.81 75 GLN A CA 1
ATOM 612 C C . GLN A 1 75 ? -1.716 7.462 21.569 1.00 53.81 75 GLN A C 1
ATOM 614 O O . GLN A 1 75 ? -0.829 7.442 20.720 1.00 53.81 75 GLN A O 1
ATOM 619 N N . LEU A 1 76 ? -2.760 6.632 21.519 1.00 57.03 76 LEU A N 1
ATOM 620 C CA . LEU A 1 76 ? -2.959 5.677 20.427 1.00 57.03 76 LEU A CA 1
ATOM 621 C C . LEU A 1 76 ? -3.325 6.375 19.113 1.00 57.03 76 LEU A C 1
ATOM 623 O O . LEU A 1 76 ? -2.766 6.004 18.086 1.00 57.03 76 LEU A O 1
ATOM 627 N N . GLY A 1 77 ? -4.165 7.415 19.155 1.00 55.41 77 GLY A N 1
ATOM 628 C CA . GLY A 1 77 ? -4.445 8.268 17.997 1.00 55.41 77 GLY A CA 1
ATOM 629 C C . GLY A 1 77 ? -3.188 8.976 17.487 1.00 55.41 77 GLY A C 1
ATOM 630 O O . GLY A 1 77 ? -2.896 8.920 16.300 1.00 55.41 77 GLY A O 1
ATOM 631 N N . SER A 1 78 ? -2.370 9.534 18.388 1.00 58.09 78 SER A N 1
ATOM 632 C CA . SER A 1 78 ? -1.074 10.132 18.027 1.00 58.09 78 SER A CA 1
ATOM 633 C C . SER A 1 78 ? -0.134 9.130 17.351 1.00 58.09 78 SER A C 1
ATOM 635 O O . SER A 1 78 ? 0.499 9.459 16.354 1.00 58.09 78 SER A O 1
ATOM 637 N N . LEU A 1 79 ? -0.041 7.903 17.872 1.00 58.00 79 LEU A N 1
ATOM 638 C CA . LEU A 1 79 ? 0.826 6.865 17.311 1.00 58.00 79 LEU A CA 1
ATOM 639 C C . LEU A 1 79 ? 0.318 6.324 15.969 1.00 58.00 79 LEU A C 1
ATOM 641 O O . LEU A 1 79 ? 1.122 5.906 15.136 1.00 58.00 79 LEU A O 1
ATOM 645 N N . LEU A 1 80 ? -1.002 6.301 15.780 1.00 57.34 80 LEU A N 1
ATOM 646 C CA . LEU A 1 80 ? -1.633 5.992 14.506 1.00 57.34 80 LEU A CA 1
ATOM 647 C C . LEU A 1 80 ? -1.243 7.077 13.493 1.00 57.34 80 LEU A C 1
ATOM 649 O O . LEU A 1 80 ? -0.629 6.757 12.477 1.00 57.34 80 LEU A O 1
ATOM 653 N N . SER A 1 81 ? -1.459 8.356 13.821 1.00 59.22 81 SER A N 1
ATOM 654 C CA . SER A 1 81 ? -1.081 9.491 12.968 1.00 59.22 81 SER A CA 1
ATOM 655 C C . SER A 1 81 ? 0.415 9.523 12.621 1.00 59.22 81 SER A C 1
ATOM 657 O O . SER A 1 81 ? 0.763 9.774 11.469 1.00 59.22 81 SER A O 1
ATOM 659 N N . ASP A 1 82 ? 1.312 9.198 13.558 1.00 59.12 82 ASP A N 1
ATOM 660 C CA . ASP A 1 82 ? 2.758 9.118 13.289 1.00 59.12 82 ASP A CA 1
ATOM 661 C C . ASP A 1 82 ? 3.111 8.005 12.285 1.00 59.12 82 ASP A C 1
ATOM 663 O O . ASP A 1 82 ? 3.998 8.160 11.441 1.00 59.12 82 ASP A O 1
ATOM 667 N N . GLN A 1 83 ? 2.433 6.856 12.340 1.00 57.16 83 GLN A N 1
ATOM 668 C CA . GLN A 1 83 ? 2.655 5.773 11.374 1.00 57.16 83 GLN A CA 1
ATOM 669 C C . GLN A 1 83 ? 2.096 6.100 9.989 1.00 57.16 83 GLN A C 1
ATOM 671 O O . GLN A 1 83 ? 2.702 5.741 8.977 1.00 57.16 83 GLN A O 1
ATOM 676 N N . LEU A 1 84 ? 0.994 6.838 9.941 1.00 56.69 84 LEU A N 1
ATOM 677 C CA . LEU A 1 84 ? 0.387 7.324 8.707 1.00 56.69 84 LEU A CA 1
ATOM 678 C C . LEU A 1 84 ? 1.264 8.403 8.050 1.00 56.69 84 LEU A C 1
ATOM 680 O O . LEU A 1 84 ? 1.500 8.377 6.842 1.00 56.69 84 LEU A O 1
ATOM 684 N N . MET A 1 85 ? 1.900 9.262 8.848 1.00 57.16 85 MET A N 1
ATOM 685 C CA . MET A 1 85 ? 2.908 10.208 8.362 1.00 57.16 85 MET A CA 1
ATOM 686 C C . MET A 1 85 ? 4.150 9.494 7.786 1.00 57.16 85 MET A C 1
ATOM 688 O O . MET A 1 85 ? 4.694 9.919 6.768 1.00 57.16 85 MET A O 1
ATOM 692 N N . ASN A 1 86 ? 4.545 8.343 8.342 1.00 58.84 86 ASN A N 1
ATOM 693 C CA . ASN A 1 86 ? 5.618 7.500 7.787 1.00 58.84 86 ASN A CA 1
ATOM 694 C C . ASN A 1 86 ? 5.239 6.773 6.476 1.00 58.84 86 ASN A C 1
ATOM 696 O O . ASN A 1 86 ? 6.126 6.364 5.717 1.00 58.84 86 ASN A O 1
ATOM 700 N N . LEU A 1 87 ? 3.946 6.586 6.179 1.00 56.06 87 LEU A N 1
ATOM 701 C CA . LEU A 1 87 ? 3.497 6.189 4.835 1.00 56.06 87 LEU A CA 1
ATOM 702 C C . LEU A 1 87 ? 3.701 7.345 3.840 1.00 56.06 87 LEU A C 1
ATOM 704 O O . LEU A 1 87 ? 4.071 7.113 2.690 1.00 56.06 87 LEU A O 1
ATOM 708 N N . HIS A 1 88 ? 3.567 8.588 4.308 1.00 54.09 88 HIS A N 1
ATOM 709 C CA . HIS A 1 88 ? 3.733 9.800 3.508 1.00 54.09 88 HIS A CA 1
ATOM 710 C C . HIS A 1 88 ? 5.200 10.142 3.182 1.00 54.09 88 HIS A C 1
ATOM 712 O O . HIS A 1 88 ? 5.484 10.643 2.094 1.00 54.09 88 HIS A O 1
ATOM 718 N N . ASP A 1 89 ? 6.164 9.820 4.049 1.00 53.84 89 ASP A N 1
ATOM 719 C CA . ASP A 1 89 ? 7.592 10.121 3.820 1.00 53.84 89 ASP A CA 1
ATOM 720 C C . ASP A 1 89 ? 8.216 9.381 2.620 1.00 53.84 89 ASP A C 1
ATOM 722 O O . ASP A 1 89 ? 9.238 9.809 2.067 1.00 53.84 89 ASP A O 1
ATOM 726 N N . GLN A 1 90 ? 7.569 8.323 2.122 1.00 56.72 90 GLN A N 1
ATOM 727 C CA . GLN A 1 90 ? 7.994 7.656 0.890 1.00 56.72 90 GLN A CA 1
ATOM 728 C C . GLN A 1 90 ? 7.901 8.590 -0.339 1.00 56.72 90 GLN A C 1
ATOM 730 O O . GLN A 1 90 ? 8.643 8.413 -1.307 1.00 56.72 90 GLN A O 1
ATOM 735 N N . THR A 1 91 ? 7.089 9.654 -0.275 1.00 56.34 91 THR A N 1
ATOM 736 C CA . THR A 1 91 ? 6.864 10.645 -1.347 1.00 56.34 91 THR A CA 1
ATOM 737 C C . THR A 1 91 ? 8.159 11.277 -1.879 1.00 56.34 91 THR A C 1
ATOM 739 O O . THR A 1 91 ? 8.258 11.586 -3.067 1.00 56.34 91 THR A O 1
ATOM 742 N N . ARG A 1 92 ? 9.210 11.435 -1.054 1.00 57.19 92 ARG A N 1
ATOM 743 C CA . ARG A 1 92 ? 10.484 12.030 -1.511 1.00 57.19 92 ARG A CA 1
ATOM 744 C C . ARG A 1 92 ? 11.278 11.114 -2.446 1.00 57.19 92 ARG A C 1
ATOM 746 O O . ARG A 1 92 ? 11.903 11.612 -3.379 1.00 57.19 92 ARG A O 1
ATOM 753 N N . LEU A 1 93 ? 11.257 9.802 -2.208 1.00 59.22 93 LEU A N 1
ATOM 754 C CA . LEU A 1 93 ? 11.895 8.816 -3.090 1.00 59.22 93 LEU A CA 1
ATOM 755 C C . LEU A 1 93 ? 11.160 8.749 -4.432 1.00 59.22 93 LEU A C 1
ATOM 757 O O . LEU A 1 93 ? 11.786 8.741 -5.491 1.00 59.22 93 LEU A O 1
ATOM 761 N N . PHE A 1 94 ? 9.833 8.818 -4.385 1.00 58.38 94 PHE A N 1
ATOM 762 C CA . PHE A 1 94 ? 8.994 8.784 -5.575 1.00 58.38 94 PHE A CA 1
ATOM 763 C C . PHE A 1 94 ? 9.058 10.060 -6.421 1.00 58.38 94 PHE A C 1
ATOM 765 O O . PHE A 1 94 ? 9.065 9.972 -7.644 1.00 58.38 94 PHE A O 1
ATOM 772 N N . ASN A 1 95 ? 9.214 11.239 -5.811 1.00 57.34 95 ASN A N 1
ATOM 773 C CA . ASN A 1 95 ? 9.459 12.486 -6.547 1.00 57.34 95 ASN A CA 1
ATOM 774 C C . ASN A 1 95 ? 10.751 12.429 -7.382 1.00 57.34 95 ASN A C 1
ATOM 776 O O . ASN A 1 95 ? 10.832 13.036 -8.450 1.00 57.34 95 ASN A O 1
ATOM 780 N N . THR A 1 96 ? 11.766 11.695 -6.915 1.00 58.56 96 THR A N 1
ATOM 781 C CA . THR A 1 96 ? 12.992 11.445 -7.686 1.00 58.56 96 THR A CA 1
ATOM 782 C C . THR A 1 96 ? 12.730 10.490 -8.854 1.00 58.56 96 THR A C 1
ATOM 784 O O . THR A 1 96 ? 13.205 10.753 -9.955 1.00 58.56 96 THR A O 1
ATOM 787 N N . ALA A 1 97 ? 11.920 9.445 -8.654 1.00 57.59 97 ALA A N 1
ATOM 788 C CA . ALA A 1 97 ? 11.537 8.492 -9.701 1.00 57.59 97 ALA A CA 1
ATOM 789 C C . ALA A 1 97 ? 10.567 9.076 -10.758 1.00 57.59 97 ALA A C 1
ATOM 791 O O . ALA A 1 97 ? 10.632 8.724 -11.930 1.00 57.59 97 ALA A O 1
ATOM 792 N N . GLN A 1 98 ? 9.691 10.016 -10.386 1.00 54.62 98 GLN A N 1
ATOM 793 C CA . GLN A 1 98 ? 8.838 10.746 -11.338 1.00 54.62 98 GLN A CA 1
ATOM 794 C C . GLN A 1 98 ? 9.652 11.672 -12.253 1.00 54.62 98 GLN A C 1
ATOM 796 O O . GLN A 1 98 ? 9.326 11.841 -13.427 1.00 54.62 98 GLN A O 1
ATOM 801 N N . ARG A 1 99 ? 10.727 12.278 -11.732 1.00 55.06 99 ARG A N 1
ATOM 802 C CA . ARG A 1 99 ? 11.610 13.154 -12.518 1.00 55.06 99 ARG A CA 1
ATOM 803 C C . ARG A 1 99 ? 12.435 12.396 -13.559 1.00 55.06 99 ARG A C 1
ATOM 805 O O . ARG A 1 99 ? 12.903 13.031 -14.499 1.00 55.06 99 ARG A O 1
ATOM 812 N N . SER A 1 100 ? 12.589 11.077 -13.424 1.00 52.75 100 SER A N 1
ATOM 813 C CA . SER A 1 100 ? 13.365 10.245 -14.348 1.00 52.75 100 SER A CA 1
ATOM 814 C C . SER A 1 100 ? 12.560 9.642 -15.506 1.00 52.75 100 SER A C 1
ATOM 816 O O . SER A 1 100 ? 13.088 8.820 -16.247 1.00 52.75 100 SER A O 1
ATOM 818 N N . SER A 1 101 ? 11.299 10.043 -15.718 1.00 57.66 101 SER A N 1
ATOM 819 C CA . SER A 1 101 ? 10.404 9.541 -16.786 1.00 57.66 101 SER A CA 1
ATOM 820 C C . SER A 1 101 ? 10.071 8.039 -16.756 1.00 57.66 101 SER A C 1
ATOM 822 O O . SER A 1 101 ? 9.287 7.587 -17.585 1.00 57.66 101 SER A O 1
ATOM 824 N N . LEU A 1 102 ? 10.604 7.274 -15.793 1.00 57.97 102 LEU A N 1
ATOM 825 C CA . LEU A 1 102 ? 10.333 5.838 -15.648 1.00 57.97 102 LEU A CA 1
ATOM 826 C C . LEU A 1 102 ? 8.999 5.530 -14.962 1.00 57.97 102 LEU A C 1
ATOM 828 O O . LEU A 1 102 ? 8.450 4.454 -15.172 1.00 57.97 102 LEU A O 1
ATOM 832 N N . LEU A 1 103 ? 8.484 6.450 -14.142 1.00 60.88 103 LEU A N 1
ATOM 833 C CA . LEU A 1 103 ? 7.171 6.324 -13.513 1.00 60.88 103 LEU A CA 1
ATOM 834 C C . LEU A 1 103 ? 6.218 7.358 -14.099 1.00 60.88 103 LEU A C 1
ATOM 836 O O . LEU A 1 103 ? 6.518 8.554 -14.125 1.00 60.88 103 LEU A O 1
ATOM 840 N N . ASN A 1 104 ? 5.042 6.905 -14.529 1.00 64.31 104 ASN A N 1
ATOM 841 C CA . ASN A 1 104 ? 3.987 7.806 -14.962 1.00 64.31 104 ASN A CA 1
ATOM 842 C C . ASN A 1 104 ? 3.520 8.653 -13.767 1.00 64.31 104 ASN A C 1
ATOM 844 O O . ASN A 1 104 ? 3.008 8.140 -12.767 1.00 64.31 104 ASN A O 1
ATOM 848 N N . GLY A 1 105 ? 3.704 9.971 -13.876 1.00 65.25 105 GLY A N 1
ATOM 849 C CA . GLY A 1 105 ? 3.399 10.907 -12.800 1.00 65.25 105 GLY A CA 1
ATOM 850 C C . GLY A 1 105 ? 1.938 10.871 -12.342 1.00 65.25 105 GLY A C 1
ATOM 851 O O . GLY A 1 105 ? 1.665 11.140 -11.173 1.00 65.25 105 GLY A O 1
ATOM 852 N N . GLN A 1 106 ? 1.015 10.494 -13.232 1.00 72.56 106 GLN A N 1
ATOM 853 C CA . GLN A 1 106 ? -0.406 10.400 -12.920 1.00 72.56 106 GLN A CA 1
ATOM 854 C C . GLN A 1 106 ? -0.718 9.215 -11.992 1.00 72.56 106 GLN A C 1
ATOM 856 O O . GLN A 1 106 ? -1.286 9.435 -10.925 1.00 72.56 106 GLN A O 1
ATOM 861 N N . TRP A 1 107 ? -0.288 7.996 -12.336 1.00 72.56 107 TRP A N 1
ATOM 862 C CA . TRP A 1 107 ? -0.569 6.789 -11.536 1.00 72.56 107 TRP A CA 1
ATOM 863 C C . TRP A 1 107 ? 0.027 6.864 -10.139 1.00 72.56 107 TRP A C 1
ATOM 865 O O . TRP A 1 107 ? -0.595 6.476 -9.154 1.00 72.56 107 TRP A O 1
ATOM 875 N N . PHE A 1 108 ? 1.214 7.453 -10.027 1.00 73.12 108 PHE A N 1
ATOM 876 C CA . PHE A 1 108 ? 1.834 7.655 -8.728 1.00 73.12 108 PHE A CA 1
ATOM 877 C C . PHE A 1 108 ? 1.066 8.654 -7.843 1.00 73.12 108 PHE A C 1
ATOM 879 O O . PHE A 1 108 ? 0.939 8.461 -6.628 1.00 73.12 108 PHE A O 1
ATOM 886 N N . ARG A 1 109 ? 0.530 9.721 -8.445 1.00 75.31 109 ARG A N 1
ATOM 887 C CA . ARG A 1 109 ? -0.323 10.671 -7.727 1.00 75.31 109 ARG A CA 1
ATOM 888 C C . ARG A 1 109 ? -1.596 9.984 -7.238 1.00 75.31 109 ARG A C 1
ATOM 890 O O . ARG A 1 109 ? -1.937 10.141 -6.073 1.00 75.31 109 ARG A O 1
ATOM 897 N N . GLU A 1 110 ? -2.240 9.191 -8.089 1.00 82.69 110 GLU A N 1
ATOM 898 C CA . GLU A 1 110 ? -3.460 8.455 -7.738 1.00 82.69 110 GLU A CA 1
ATOM 899 C C . GLU A 1 110 ? -3.220 7.452 -6.600 1.00 82.69 110 GLU A C 1
ATOM 901 O O . GLU A 1 110 ? -4.016 7.388 -5.663 1.00 82.69 110 GLU A O 1
ATOM 906 N N . TYR A 1 111 ? -2.089 6.739 -6.605 1.00 82.88 111 TYR A N 1
ATOM 907 C CA . TYR A 1 111 ? -1.661 5.900 -5.479 1.00 82.88 111 TYR A CA 1
ATOM 908 C C . TYR A 1 111 ? -1.528 6.700 -4.175 1.00 82.88 111 TYR A C 1
ATOM 910 O O . TYR A 1 111 ? -2.070 6.310 -3.141 1.00 82.88 111 TYR A O 1
ATOM 918 N N . THR A 1 112 ? -0.845 7.846 -4.224 1.00 79.19 112 THR A N 1
ATOM 919 C CA . THR A 1 112 ? -0.616 8.694 -3.043 1.00 79.19 112 THR A CA 1
ATOM 920 C C . THR A 1 112 ? -1.921 9.271 -2.493 1.00 79.19 112 THR A C 1
ATOM 922 O O . THR A 1 112 ? -2.131 9.293 -1.281 1.00 79.19 112 THR A O 1
ATOM 925 N N . GLU A 1 113 ? -2.813 9.724 -3.373 1.00 82.56 113 GLU A N 1
ATOM 926 C CA . GLU A 1 113 ? -4.144 10.207 -2.999 1.00 82.56 113 GLU A CA 1
ATOM 927 C C . GLU A 1 113 ? -4.982 9.086 -2.375 1.00 82.56 113 GLU A C 1
ATOM 929 O O . GLU A 1 113 ? -5.605 9.298 -1.337 1.00 82.56 113 GLU A O 1
ATOM 934 N N . SER A 1 114 ? -4.931 7.879 -2.944 1.00 85.62 114 SER A N 1
ATOM 935 C CA . SER A 1 114 ? -5.663 6.716 -2.429 1.00 85.62 114 SER A CA 1
ATOM 936 C C . SER A 1 114 ? -5.176 6.307 -1.036 1.0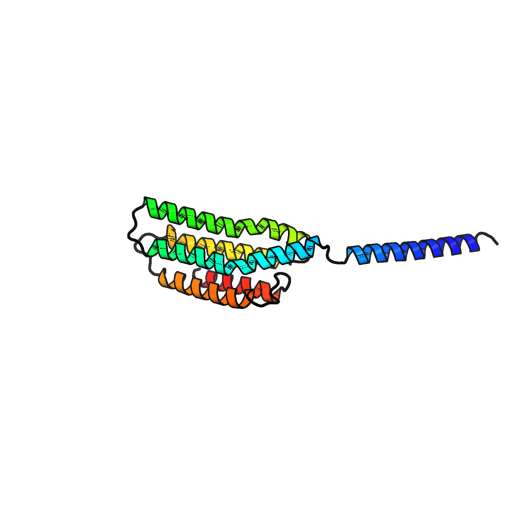0 85.62 114 SER A C 1
ATOM 938 O O . SER A 1 114 ? -5.999 6.063 -0.157 1.00 85.62 114 SER A O 1
ATOM 940 N N . LEU A 1 115 ? -3.860 6.313 -0.790 1.00 83.50 115 LEU A N 1
ATOM 941 C CA . LEU A 1 115 ? -3.306 6.083 0.550 1.00 83.50 115 LEU A CA 1
ATOM 942 C C . LEU A 1 115 ? -3.738 7.153 1.559 1.00 83.50 115 LEU A C 1
ATOM 944 O O . LEU A 1 115 ? -4.020 6.829 2.709 1.00 83.50 115 LEU A O 1
ATOM 948 N N . ARG A 1 116 ? -3.803 8.422 1.141 1.00 78.50 116 ARG A N 1
ATOM 949 C CA . ARG A 1 116 ? -4.250 9.522 2.009 1.00 78.50 116 ARG A CA 1
ATOM 950 C C . ARG A 1 116 ? -5.727 9.391 2.385 1.00 78.50 116 ARG A C 1
ATOM 952 O O . ARG A 1 116 ? -6.115 9.736 3.495 1.00 78.50 116 ARG A O 1
ATOM 959 N N . THR A 1 117 ? -6.557 8.925 1.459 1.00 82.94 117 THR A N 1
ATOM 960 C CA . THR A 1 117 ? -7.974 8.661 1.734 1.00 82.94 117 THR A CA 1
ATOM 961 C C . THR A 1 117 ? -8.142 7.473 2.679 1.00 82.94 117 THR A C 1
ATOM 963 O O . THR A 1 117 ? -8.920 7.574 3.622 1.00 82.94 117 THR A O 1
ATOM 966 N N . LEU A 1 118 ? -7.364 6.402 2.492 1.00 85.81 118 LEU A N 1
ATOM 967 C CA . LEU A 1 118 ? -7.345 5.253 3.403 1.00 85.81 118 LEU A CA 1
ATOM 968 C C . LEU A 1 118 ? -6.987 5.684 4.828 1.00 85.81 118 LEU A C 1
ATOM 970 O O . LEU A 1 118 ? -7.662 5.311 5.783 1.00 85.81 118 LEU A O 1
ATOM 974 N N . ASP A 1 119 ? -5.953 6.514 4.956 1.00 77.44 119 ASP A N 1
ATOM 975 C CA . ASP A 1 119 ? -5.533 7.123 6.218 1.00 77.44 119 ASP A CA 1
ATOM 976 C C . ASP A 1 119 ? -6.682 7.891 6.899 1.00 77.44 119 ASP A C 1
ATOM 978 O O . ASP A 1 119 ? -7.020 7.644 8.063 1.00 77.44 119 ASP A O 1
ATOM 982 N N . PHE A 1 120 ? -7.336 8.775 6.144 1.00 77.75 120 PHE A N 1
ATOM 983 C CA . PHE A 1 120 ? -8.466 9.554 6.638 1.00 77.75 120 PHE A CA 1
ATOM 984 C C . PHE A 1 120 ? -9.609 8.662 7.145 1.00 77.75 120 PHE A C 1
ATOM 986 O O . PHE A 1 120 ? -10.077 8.871 8.261 1.00 77.75 120 PHE A O 1
ATOM 993 N N . ILE A 1 121 ? -9.997 7.639 6.376 1.00 82.06 121 ILE A N 1
ATOM 994 C CA . ILE A 1 121 ? -11.072 6.696 6.726 1.00 82.06 121 ILE A CA 1
ATOM 995 C C . ILE A 1 121 ? -10.747 5.955 8.029 1.00 82.06 121 ILE A C 1
ATOM 997 O O . ILE A 1 121 ? -11.576 5.900 8.938 1.00 82.06 121 ILE A O 1
ATOM 1001 N N . ILE A 1 122 ? -9.531 5.416 8.166 1.00 78.38 122 ILE A N 1
ATOM 1002 C CA . ILE A 1 122 ? -9.120 4.691 9.381 1.00 78.38 122 ILE A CA 1
ATOM 1003 C C . ILE A 1 122 ? -9.109 5.629 10.593 1.00 78.38 122 ILE A C 1
ATOM 1005 O O . ILE A 1 122 ? -9.530 5.245 11.687 1.00 78.38 122 ILE A O 1
ATOM 1009 N N . THR A 1 123 ? -8.639 6.863 10.414 1.00 74.06 123 THR A N 1
ATOM 1010 C CA . THR A 1 123 ? -8.610 7.874 11.476 1.00 74.06 123 THR A CA 1
ATOM 1011 C C . THR A 1 123 ? -10.021 8.297 11.888 1.00 74.06 123 THR A C 1
ATOM 1013 O O . THR A 1 123 ? -10.315 8.391 13.079 1.00 74.06 123 THR A O 1
ATOM 1016 N N . GLU A 1 124 ? -10.921 8.515 10.932 1.00 77.00 124 GLU A N 1
ATOM 1017 C CA . GLU A 1 124 ? -12.313 8.883 11.194 1.00 77.00 124 GLU A CA 1
ATOM 1018 C C . GLU A 1 124 ? -13.052 7.773 11.950 1.00 77.00 124 GLU A C 1
ATOM 1020 O O . GLU A 1 124 ? -13.653 8.034 12.994 1.00 77.00 124 GLU A O 1
ATOM 1025 N N . HIS A 1 125 ? -12.917 6.523 11.501 1.00 76.81 125 HIS A N 1
ATOM 1026 C CA . HIS A 1 125 ? -13.527 5.355 12.144 1.00 76.81 125 HIS A CA 1
ATOM 1027 C C . HIS A 1 125 ? -12.823 4.889 13.425 1.00 76.81 125 HIS A C 1
ATOM 1029 O O . HIS A 1 125 ? -13.231 3.888 14.005 1.00 76.81 125 HIS A O 1
ATOM 1035 N N . SER A 1 126 ? -11.777 5.584 13.877 1.00 68.06 126 SER A N 1
ATOM 1036 C CA . SER A 1 126 ? -11.150 5.334 15.179 1.00 68.06 126 SER A CA 1
ATOM 1037 C C . SER A 1 126 ? -11.332 6.502 16.141 1.00 68.06 126 SER A C 1
ATOM 1039 O O . SER A 1 126 ? -11.817 6.312 17.247 1.00 68.06 126 SER A O 1
ATOM 1041 N N . VAL A 1 127 ? -10.974 7.720 15.741 1.00 66.12 127 VAL A N 1
ATOM 1042 C CA . VAL A 1 127 ? -10.948 8.897 16.627 1.00 66.12 127 VAL A CA 1
ATOM 1043 C C . VAL A 1 127 ? -12.131 9.842 16.381 1.00 66.12 127 VAL A C 1
ATOM 1045 O O . VAL A 1 127 ? -12.490 10.615 17.268 1.00 66.12 127 VAL A O 1
ATOM 1048 N N . GLY A 1 128 ? -12.731 9.810 15.188 1.00 55.00 128 GLY A N 1
ATOM 1049 C CA . GLY A 1 128 ? -13.752 10.771 14.758 1.00 55.00 128 GLY A CA 1
ATOM 1050 C C . GLY A 1 128 ? -15.174 10.485 15.248 1.00 55.00 128 GLY A C 1
ATOM 1051 O O . GLY A 1 128 ? -15.972 11.418 15.340 1.00 55.00 128 GLY A O 1
ATOM 1052 N N . GLN A 1 129 ? -15.504 9.234 15.583 1.00 55.69 129 GLN A N 1
ATOM 1053 C CA . GLN A 1 129 ? -16.868 8.840 15.954 1.00 55.69 129 GLN A CA 1
ATOM 1054 C C . GLN A 1 129 ? -17.075 8.796 17.476 1.00 55.69 129 GLN A C 1
ATOM 1056 O O . GLN A 1 129 ? -16.255 8.279 18.232 1.00 55.69 129 GLN A O 1
ATOM 1061 N N . THR A 1 130 ? -18.199 9.353 17.939 1.00 49.59 130 THR A N 1
ATOM 1062 C CA . THR A 1 130 ? -18.617 9.252 19.350 1.00 49.59 130 THR A CA 1
ATOM 1063 C C . THR A 1 130 ? -19.036 7.814 19.686 1.00 49.59 130 THR A C 1
ATOM 1065 O O . THR A 1 130 ? -19.553 7.104 18.827 1.00 49.59 130 THR A O 1
ATOM 1068 N N . GLU A 1 131 ? -18.847 7.381 20.941 1.00 50.28 131 GLU A N 1
ATOM 1069 C CA . GLU A 1 131 ? -19.017 5.990 21.430 1.00 50.28 131 GLU A CA 1
ATOM 1070 C C . GLU A 1 131 ? -20.332 5.276 21.025 1.00 50.28 131 GLU A C 1
ATOM 1072 O O . GLU A 1 131 ? -20.399 4.049 21.062 1.00 50.28 131 GLU A O 1
ATOM 1077 N N . ASN A 1 132 ? -21.371 6.005 20.603 1.00 42.09 132 ASN A N 1
ATOM 1078 C CA . ASN A 1 132 ? -22.668 5.453 20.192 1.00 42.09 132 ASN A CA 1
ATOM 1079 C C . ASN A 1 132 ? -22.776 5.053 18.701 1.00 42.09 132 ASN A C 1
ATOM 1081 O O . ASN A 1 132 ? -23.772 4.434 18.319 1.00 42.09 132 ASN A O 1
ATOM 1085 N N . GLU A 1 133 ? -21.783 5.363 17.860 1.00 50.84 133 GLU A N 1
ATOM 1086 C CA . GLU A 1 133 ? -21.816 5.120 16.402 1.00 50.84 133 GLU A CA 1
ATOM 1087 C C . GLU A 1 133 ? -20.865 4.016 15.917 1.00 50.84 133 GLU A C 1
ATOM 1089 O O . GLU A 1 133 ? -20.764 3.772 14.719 1.00 50.84 133 GLU A O 1
ATOM 1094 N N . ASN A 1 134 ? -20.239 3.278 16.838 1.00 56.00 134 ASN A N 1
ATOM 1095 C CA . ASN A 1 134 ? -19.157 2.326 16.564 1.00 56.00 134 ASN A CA 1
ATOM 1096 C C . ASN A 1 134 ? -19.598 1.002 15.885 1.00 56.00 134 ASN A C 1
ATOM 1098 O O . ASN A 1 134 ? -19.172 -0.089 16.260 1.00 56.00 134 ASN A O 1
ATOM 1102 N N . ARG A 1 135 ? -20.511 1.065 14.907 1.00 56.81 135 ARG A N 1
ATOM 1103 C CA . ARG A 1 135 ? -21.127 -0.101 14.247 1.00 56.81 135 ARG A CA 1
ATOM 1104 C C . ARG A 1 135 ? -20.281 -0.702 13.123 1.00 56.81 135 ARG A C 1
ATOM 1106 O O . ARG A 1 135 ? -20.608 -1.792 12.670 1.00 56.81 135 ARG A O 1
ATOM 1113 N N . ASN A 1 136 ? -19.201 -0.036 12.712 1.00 73.50 136 ASN A N 1
ATOM 1114 C CA . ASN A 1 136 ? -18.403 -0.445 11.551 1.00 73.50 136 ASN A CA 1
ATOM 1115 C C . ASN A 1 136 ? -16.987 -0.939 11.891 1.00 73.50 136 ASN A C 1
ATOM 1117 O O . ASN A 1 136 ? -16.237 -1.242 10.971 1.00 73.50 136 ASN A O 1
ATOM 1121 N N . VAL A 1 137 ? -16.610 -1.086 13.169 1.00 78.75 137 VAL A N 1
ATOM 1122 C CA . VAL A 1 137 ? -15.261 -1.561 13.561 1.00 78.75 137 VAL A CA 1
ATOM 1123 C C . VAL A 1 137 ? -14.935 -2.918 12.941 1.00 78.75 137 VAL A C 1
ATOM 1125 O O . VAL A 1 137 ? -13.883 -3.087 12.330 1.00 78.75 137 VAL A O 1
ATOM 1128 N N . GLU A 1 138 ? -15.858 -3.874 13.056 1.00 82.38 138 GLU A N 1
ATOM 1129 C CA . GLU A 1 138 ? -15.695 -5.216 12.485 1.00 82.38 138 GLU A CA 1
ATOM 1130 C C . GLU A 1 138 ? -15.602 -5.176 10.954 1.00 82.38 138 GLU A C 1
ATOM 1132 O O . GLU A 1 138 ? -14.873 -5.964 10.352 1.00 82.38 138 GLU A O 1
ATOM 1137 N N . GLN A 1 139 ? -16.307 -4.237 10.315 1.00 86.06 139 GLN A N 1
ATOM 1138 C CA . GLN A 1 139 ? -16.245 -4.043 8.870 1.00 86.06 139 GLN A CA 1
ATOM 1139 C C . GLN A 1 139 ? -14.891 -3.456 8.450 1.00 86.06 139 GLN A C 1
ATOM 1141 O O . GLN A 1 139 ? -14.284 -3.970 7.517 1.00 86.06 139 GLN A O 1
ATOM 1146 N N . VAL A 1 140 ? -14.380 -2.444 9.158 1.00 86.00 140 VAL A N 1
ATOM 1147 C CA . VAL A 1 140 ? -13.056 -1.856 8.892 1.00 86.00 140 VAL A CA 1
ATOM 1148 C C . VAL A 1 140 ? -11.946 -2.888 9.094 1.00 86.00 140 VAL A C 1
ATOM 1150 O O . VAL A 1 140 ? -11.089 -3.022 8.227 1.00 86.00 140 VAL A O 1
ATOM 1153 N N . ASP A 1 141 ? -11.972 -3.669 10.179 1.00 88.31 141 ASP A N 1
ATOM 1154 C CA . ASP A 1 141 ? -10.976 -4.726 10.420 1.00 88.31 141 ASP A CA 1
ATOM 1155 C C . ASP A 1 141 ? -10.992 -5.801 9.319 1.00 88.31 141 ASP A C 1
ATOM 1157 O O . ASP A 1 141 ? -9.940 -6.238 8.833 1.00 88.31 141 ASP A O 1
ATOM 1161 N N . LYS A 1 142 ? -12.190 -6.198 8.876 1.00 91.19 142 LYS A N 1
ATOM 1162 C CA . LYS A 1 142 ? -12.361 -7.157 7.785 1.00 91.19 142 LYS A CA 1
ATOM 1163 C C . LYS A 1 142 ? -11.827 -6.610 6.461 1.00 91.19 142 LYS A C 1
ATOM 1165 O O . LYS A 1 142 ? -11.038 -7.291 5.810 1.00 91.19 142 LYS A O 1
ATOM 1170 N N . GLU A 1 143 ? -12.216 -5.399 6.073 1.00 91.88 143 GLU A N 1
ATOM 1171 C CA . GLU A 1 143 ? -11.763 -4.802 4.812 1.00 91.88 143 GLU A CA 1
ATOM 1172 C C . GLU A 1 143 ? -10.260 -4.488 4.833 1.00 91.88 143 GLU A C 1
ATOM 1174 O O . GLU A 1 143 ? -9.577 -4.708 3.835 1.00 91.88 143 GLU A O 1
ATOM 1179 N N . LEU A 1 144 ? -9.693 -4.099 5.982 1.00 90.75 144 LEU A N 1
ATOM 1180 C CA . LEU A 1 144 ? -8.239 -3.981 6.147 1.00 90.75 144 LEU A CA 1
ATOM 1181 C C . LEU A 1 144 ? -7.539 -5.330 5.967 1.00 90.75 144 LEU A C 1
ATOM 1183 O O . LEU A 1 144 ? -6.483 -5.400 5.343 1.00 90.75 144 LEU A O 1
ATOM 1187 N N . SER A 1 145 ? -8.122 -6.413 6.485 1.00 92.81 145 SER A N 1
ATOM 1188 C CA . SER A 1 145 ? -7.584 -7.767 6.300 1.00 92.81 145 SER A CA 1
ATOM 1189 C C . SER A 1 145 ? -7.583 -8.189 4.832 1.00 92.81 145 SER A C 1
ATOM 1191 O O . SER A 1 145 ? -6.596 -8.762 4.366 1.00 92.81 145 SER A O 1
ATOM 1193 N N . ASN A 1 146 ? -8.669 -7.895 4.112 1.00 94.38 146 ASN A N 1
ATOM 1194 C CA . ASN A 1 146 ? -8.778 -8.159 2.679 1.00 94.38 146 ASN A CA 1
ATOM 1195 C C . ASN A 1 146 ? -7.713 -7.371 1.913 1.00 94.38 146 ASN A C 1
ATOM 1197 O O . ASN A 1 146 ? -6.913 -7.972 1.200 1.00 94.38 146 ASN A O 1
ATOM 1201 N N . LEU A 1 147 ? -7.622 -6.060 2.154 1.00 94.12 147 LEU A N 1
ATOM 1202 C CA . LEU A 1 147 ? -6.637 -5.183 1.526 1.00 94.12 147 LEU A CA 1
ATOM 1203 C C . LEU A 1 147 ? -5.198 -5.680 1.734 1.00 94.12 147 LEU A C 1
ATOM 1205 O O . LEU A 1 147 ? -4.418 -5.765 0.785 1.00 94.12 147 LEU A O 1
ATOM 1209 N N . ILE A 1 148 ? -4.838 -6.042 2.972 1.00 93.25 148 ILE A N 1
ATOM 1210 C CA . ILE A 1 148 ? -3.514 -6.595 3.292 1.00 93.25 148 ILE A CA 1
ATOM 1211 C C . ILE A 1 148 ? -3.270 -7.880 2.498 1.00 93.25 148 ILE A C 1
ATOM 1213 O O . ILE A 1 148 ? -2.179 -8.063 1.952 1.00 93.25 148 ILE A O 1
ATOM 1217 N N . SER A 1 149 ? -4.267 -8.765 2.416 1.00 95.25 149 SER A N 1
ATOM 1218 C CA . SER A 1 149 ? -4.157 -10.022 1.678 1.00 95.25 149 SER A CA 1
ATOM 1219 C C . SER A 1 149 ? -3.927 -9.789 0.185 1.00 95.25 149 SER A C 1
ATOM 1221 O O . SER A 1 149 ? -2.972 -10.339 -0.367 1.00 95.25 149 SER A O 1
ATOM 1223 N N . GLU A 1 150 ? -4.741 -8.952 -0.459 1.00 95.19 150 GLU A N 1
ATOM 1224 C CA . GLU A 1 150 ? -4.657 -8.714 -1.903 1.00 95.19 150 GLU A CA 1
ATOM 1225 C C . GLU A 1 150 ? -3.363 -7.985 -2.289 1.00 95.19 150 GLU A C 1
ATOM 1227 O O . GLU A 1 150 ? -2.625 -8.455 -3.160 1.00 95.19 150 GLU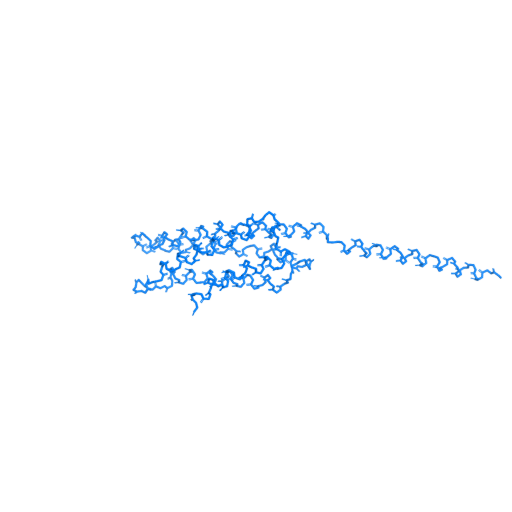 A O 1
ATOM 1232 N N . ILE A 1 151 ? -2.974 -6.932 -1.559 1.00 92.44 151 ILE A N 1
ATOM 1233 C CA . ILE A 1 151 ? -1.689 -6.255 -1.801 1.00 92.44 151 ILE A CA 1
ATOM 1234 C C . ILE A 1 151 ? -0.516 -7.215 -1.569 1.00 92.44 151 ILE A C 1
ATOM 1236 O O . ILE A 1 151 ? 0.467 -7.171 -2.313 1.00 92.44 151 ILE A O 1
ATOM 1240 N N . THR A 1 152 ? -0.593 -8.121 -0.586 1.00 92.88 152 THR A N 1
ATOM 1241 C CA . THR A 1 152 ? 0.452 -9.140 -0.379 1.00 92.88 152 THR A CA 1
ATOM 1242 C C . THR A 1 152 ? 0.571 -10.068 -1.585 1.00 92.88 152 THR A C 1
ATOM 1244 O O . THR A 1 152 ? 1.689 -10.344 -2.021 1.00 92.88 152 THR A O 1
ATOM 1247 N N . LYS A 1 153 ? -0.544 -10.531 -2.167 1.00 93.06 153 LYS A N 1
ATOM 1248 C CA . LYS A 1 153 ? -0.509 -11.385 -3.368 1.00 93.06 153 LYS A CA 1
ATOM 1249 C C . LYS A 1 153 ? 0.180 -10.683 -4.536 1.00 93.06 153 LYS A C 1
ATOM 1251 O O . LYS A 1 153 ? 0.997 -11.304 -5.205 1.00 93.06 153 LYS A O 1
ATOM 1256 N N . ILE A 1 154 ? -0.094 -9.394 -4.734 1.00 90.94 154 ILE A N 1
ATOM 1257 C CA . ILE A 1 154 ? 0.506 -8.605 -5.819 1.00 90.94 154 ILE A CA 1
ATOM 1258 C C . ILE A 1 154 ? 2.002 -8.356 -5.559 1.00 90.94 154 ILE A C 1
ATOM 1260 O O . ILE A 1 154 ? 2.844 -8.578 -6.425 1.00 90.94 154 ILE A O 1
ATOM 1264 N N . THR A 1 155 ? 2.356 -7.907 -4.354 1.00 90.38 155 THR A N 1
ATOM 1265 C CA . THR A 1 155 ? 3.721 -7.446 -4.030 1.00 90.38 155 THR A CA 1
ATOM 1266 C C . THR A 1 155 ? 4.716 -8.568 -3.725 1.00 90.38 155 THR A C 1
ATOM 1268 O O . THR A 1 155 ? 5.929 -8.352 -3.812 1.00 90.38 155 THR A O 1
ATOM 1271 N N . SER A 1 156 ? 4.232 -9.769 -3.389 1.00 90.12 156 SER A N 1
ATOM 1272 C CA . SER A 1 156 ? 5.070 -10.953 -3.142 1.00 90.12 156 SER A CA 1
ATOM 1273 C C . SER A 1 156 ? 5.565 -11.645 -4.414 1.00 90.12 156 SER A C 1
ATOM 1275 O O . SER A 1 156 ? 6.457 -12.489 -4.322 1.00 90.12 156 SER A O 1
ATOM 1277 N N . ALA A 1 157 ? 5.049 -11.272 -5.590 1.00 87.44 157 ALA A N 1
ATOM 1278 C CA . ALA A 1 157 ? 5.559 -11.767 -6.862 1.00 87.44 157 ALA A CA 1
ATOM 1279 C C . ALA A 1 157 ? 7.049 -11.400 -7.034 1.00 87.44 157 ALA A C 1
ATOM 1281 O O . ALA A 1 157 ? 7.481 -10.280 -6.723 1.00 87.44 157 ALA A O 1
ATOM 1282 N N . GLU A 1 158 ? 7.862 -12.356 -7.501 1.00 81.06 158 GLU A N 1
ATOM 1283 C CA . GLU A 1 158 ? 9.314 -12.162 -7.658 1.00 81.06 158 GLU A CA 1
ATOM 1284 C C . GLU A 1 158 ? 9.637 -11.024 -8.635 1.00 81.06 158 GLU A C 1
ATOM 1286 O O . GLU A 1 158 ? 10.596 -10.279 -8.426 1.00 81.06 158 GLU A O 1
ATOM 1291 N N . ASP A 1 159 ? 8.798 -10.851 -9.652 1.00 83.19 159 ASP A N 1
ATOM 1292 C CA . ASP A 1 159 ? 8.903 -9.861 -10.719 1.00 83.19 159 ASP A CA 1
ATOM 1293 C C . ASP A 1 159 ? 8.191 -8.532 -10.419 1.00 83.19 159 ASP A C 1
ATOM 1295 O O . ASP A 1 159 ? 8.229 -7.625 -11.251 1.00 83.19 159 ASP A O 1
ATOM 1299 N N . PHE A 1 160 ? 7.605 -8.361 -9.226 1.00 84.81 160 PHE A N 1
ATOM 1300 C CA . PHE A 1 160 ? 6.929 -7.114 -8.864 1.00 84.81 160 PHE A CA 1
ATOM 1301 C C . PHE A 1 160 ? 7.850 -5.896 -9.024 1.00 84.81 160 PHE A C 1
ATOM 1303 O O . PHE A 1 160 ? 8.924 -5.807 -8.409 1.00 84.81 160 PHE A O 1
ATOM 1310 N N . SER A 1 161 ? 7.368 -4.905 -9.774 1.00 83.75 161 SER A N 1
ATOM 1311 C CA . SER A 1 161 ? 8.037 -3.629 -9.984 1.00 83.75 161 SER A CA 1
ATOM 1312 C C . SER A 1 161 ? 7.025 -2.502 -10.143 1.00 83.75 161 SER A C 1
ATOM 1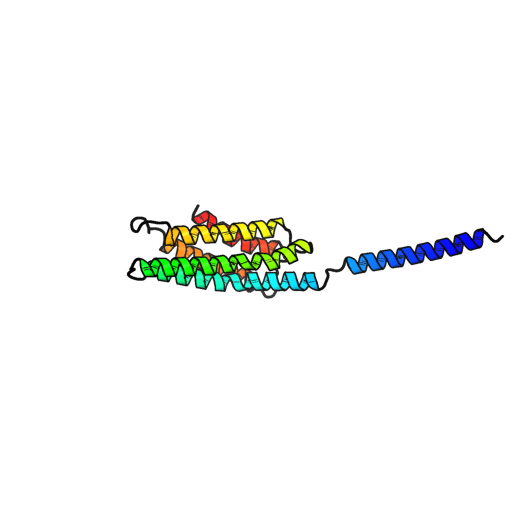314 O O . SER A 1 161 ? 6.065 -2.635 -10.890 1.00 83.75 161 SER A O 1
ATOM 1316 N N . VAL A 1 162 ? 7.284 -1.346 -9.526 1.00 79.19 162 VAL A N 1
ATOM 1317 C CA . VAL A 1 162 ? 6.463 -0.138 -9.739 1.00 79.19 162 VAL A CA 1
ATOM 1318 C C . VAL A 1 162 ? 6.593 0.444 -11.151 1.00 79.19 162 VAL A C 1
ATOM 1320 O O . VAL A 1 162 ? 5.816 1.316 -11.523 1.00 79.19 162 VAL A O 1
ATOM 1323 N N . ALA A 1 163 ? 7.591 -0.000 -11.923 1.00 78.12 163 ALA A N 1
ATOM 1324 C CA . ALA A 1 163 ? 7.735 0.369 -13.330 1.00 78.12 163 ALA A CA 1
ATOM 1325 C C . ALA A 1 163 ? 6.798 -0.429 -14.253 1.00 78.12 163 ALA A C 1
ATOM 1327 O O . ALA A 1 163 ? 6.607 -0.032 -15.399 1.00 78.12 163 ALA A O 1
ATOM 1328 N N . ASP A 1 164 ? 6.228 -1.538 -13.770 1.00 83.44 164 ASP A N 1
ATOM 1329 C CA . ASP A 1 164 ? 5.127 -2.214 -14.446 1.00 83.44 164 ASP A CA 1
ATOM 1330 C C . ASP A 1 164 ? 3.822 -1.502 -14.067 1.00 83.44 164 ASP A C 1
ATOM 1332 O O . ASP A 1 164 ? 3.363 -1.555 -12.923 1.00 83.44 164 ASP A O 1
ATOM 1336 N N . GLU A 1 165 ? 3.266 -0.766 -15.030 1.00 82.31 165 GLU A N 1
ATOM 1337 C CA . GLU A 1 165 ? 2.093 0.074 -14.807 1.00 82.31 165 GLU A CA 1
ATOM 1338 C C . GLU A 1 165 ? 0.863 -0.748 -14.407 1.00 82.31 165 GLU A C 1
ATOM 1340 O O . GLU A 1 165 ? 0.127 -0.323 -13.520 1.00 82.31 165 GLU A O 1
ATOM 1345 N N . ASP A 1 166 ? 0.650 -1.921 -15.005 1.00 85.25 166 ASP A N 1
ATOM 1346 C CA . ASP A 1 166 ? -0.540 -2.738 -14.747 1.00 85.25 166 ASP A CA 1
ATOM 1347 C C . ASP A 1 166 ? -0.484 -3.349 -13.342 1.00 85.25 166 ASP A C 1
ATOM 1349 O O . ASP A 1 166 ? -1.467 -3.329 -12.590 1.00 85.25 166 ASP A O 1
ATOM 1353 N N . VAL A 1 167 ? 0.698 -3.816 -12.938 1.00 85.56 167 VAL A N 1
ATOM 1354 C CA . VAL A 1 167 ? 0.932 -4.348 -11.591 1.00 85.56 167 VAL A CA 1
ATOM 1355 C C . VAL A 1 167 ? 0.802 -3.243 -10.540 1.00 85.56 167 VAL A C 1
ATOM 1357 O O . VAL A 1 167 ? 0.147 -3.434 -9.513 1.00 85.56 167 VAL A O 1
ATOM 1360 N N . PHE A 1 168 ? 1.374 -2.062 -10.789 1.00 85.19 168 PHE A N 1
ATOM 1361 C CA . PHE A 1 168 ? 1.279 -0.946 -9.848 1.00 85.19 168 PHE A CA 1
ATOM 1362 C C . PHE A 1 168 ? -0.150 -0.396 -9.738 1.00 85.19 168 PHE A C 1
ATOM 1364 O O . PHE A 1 168 ? -0.624 -0.140 -8.630 1.00 85.19 168 PHE A O 1
ATOM 1371 N N . ARG A 1 169 ? -0.876 -0.299 -10.859 1.00 87.88 169 ARG A N 1
ATOM 1372 C CA . ARG A 1 169 ? -2.305 0.044 -10.878 1.00 87.88 169 ARG A CA 1
ATOM 1373 C C . ARG A 1 169 ? -3.146 -0.946 -10.094 1.00 87.88 169 ARG A C 1
ATOM 1375 O O . ARG A 1 169 ? -4.093 -0.519 -9.450 1.00 87.88 169 ARG A O 1
ATOM 1382 N N . SER A 1 170 ? -2.804 -2.232 -10.131 1.00 90.88 170 SER A N 1
ATOM 1383 C CA . SER A 1 170 ? -3.513 -3.246 -9.347 1.00 90.88 170 SER A CA 1
ATOM 1384 C C . SER A 1 170 ? -3.411 -2.928 -7.853 1.00 90.88 170 SER A C 1
ATOM 1386 O O . SER A 1 1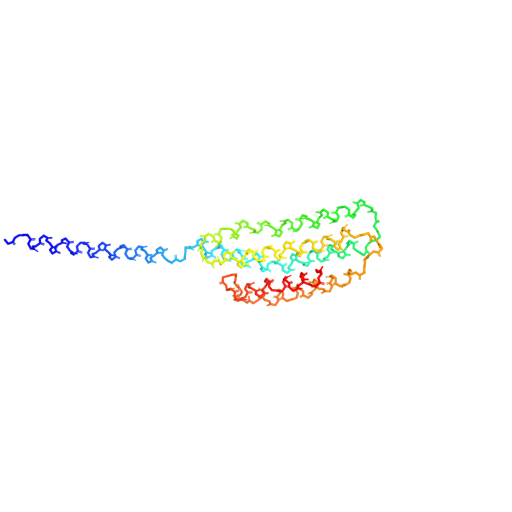70 ? -4.429 -2.869 -7.178 1.00 90.88 170 SER A O 1
ATOM 1388 N N . VAL A 1 171 ? -2.217 -2.575 -7.352 1.00 90.12 171 VAL A N 1
ATOM 1389 C CA . VAL A 1 171 ? -2.047 -2.130 -5.952 1.00 90.12 171 VAL A CA 1
ATOM 1390 C C . VAL A 1 171 ? -2.885 -0.885 -5.648 1.00 90.12 171 VAL A C 1
ATOM 1392 O O . VAL A 1 171 ? -3.544 -0.825 -4.613 1.00 90.12 171 VAL A O 1
ATOM 1395 N N . THR A 1 172 ? -2.872 0.117 -6.531 1.00 90.25 172 THR A N 1
ATOM 1396 C CA . THR A 1 172 ? -3.706 1.318 -6.365 1.00 90.25 172 THR A CA 1
ATOM 1397 C C . THR A 1 172 ? -5.197 0.982 -6.352 1.00 90.25 172 THR A C 1
ATOM 1399 O O . THR A 1 172 ? -5.929 1.547 -5.543 1.00 90.25 172 THR A O 1
ATOM 1402 N N . GLY A 1 173 ? -5.632 0.058 -7.209 1.00 93.12 173 GLY A N 1
ATOM 1403 C CA . GLY A 1 173 ? -7.013 -0.401 -7.322 1.00 93.12 173 GLY A CA 1
ATOM 1404 C C . GLY A 1 173 ? -7.525 -1.025 -6.030 1.00 93.12 173 GLY A C 1
ATOM 1405 O O . GLY A 1 173 ? -8.574 -0.612 -5.552 1.00 93.12 173 GLY A O 1
ATOM 1406 N N . GLU A 1 174 ? -6.745 -1.909 -5.403 1.00 95.62 174 GLU A N 1
ATOM 1407 C CA . GLU A 1 174 ? -7.111 -2.515 -4.112 1.00 95.62 174 GLU A CA 1
ATOM 1408 C C . GLU A 1 174 ? -7.318 -1.450 -3.016 1.00 95.62 174 GLU A C 1
ATOM 1410 O O . GLU A 1 174 ? -8.283 -1.488 -2.254 1.00 95.62 174 GLU A O 1
ATOM 1415 N N . ILE A 1 175 ? -6.443 -0.435 -2.960 1.00 92.19 175 ILE A N 1
ATOM 1416 C CA . ILE A 1 175 ? -6.578 0.676 -2.000 1.00 92.19 175 ILE A CA 1
ATOM 1417 C C . ILE A 1 175 ? -7.838 1.502 -2.301 1.00 92.19 175 ILE A C 1
ATOM 1419 O O . ILE A 1 175 ? -8.530 1.949 -1.387 1.00 92.19 175 ILE A O 1
ATOM 1423 N N . GLN A 1 176 ? -8.145 1.727 -3.579 1.00 92.94 176 GLN A N 1
ATOM 1424 C CA . GLN A 1 176 ? -9.347 2.450 -3.991 1.00 92.94 176 GLN A CA 1
ATOM 1425 C C . GLN A 1 176 ? -10.626 1.675 -3.678 1.00 92.94 176 GLN A C 1
ATOM 1427 O O . GLN A 1 176 ? -11.591 2.295 -3.239 1.00 92.94 176 GLN A O 1
ATOM 1432 N N . GLU A 1 177 ? -10.632 0.357 -3.861 1.00 94.62 177 GLU A N 1
ATOM 1433 C CA . GLU A 1 177 ? -11.760 -0.505 -3.506 1.00 94.62 177 GLU A CA 1
ATOM 1434 C C . GLU A 1 177 ? -12.032 -0.451 -2.002 1.00 94.62 177 GLU A C 1
ATOM 1436 O O . GLU A 1 177 ? -13.167 -0.194 -1.597 1.00 94.62 177 GLU A O 1
ATOM 1441 N N . PHE A 1 178 ? -10.984 -0.552 -1.173 1.00 92.81 178 PHE A N 1
ATOM 1442 C CA . PHE A 1 178 ? -11.112 -0.310 0.265 1.00 92.81 178 PHE A CA 1
ATOM 1443 C C . PHE A 1 178 ? -11.758 1.054 0.539 1.00 92.81 178 PHE A C 1
ATOM 1445 O O . PHE A 1 178 ? -12.741 1.134 1.269 1.00 92.81 178 PHE A O 1
ATOM 1452 N N . ASN A 1 179 ? -11.249 2.127 -0.074 1.00 90.38 179 ASN A N 1
ATOM 1453 C CA . ASN A 1 179 ? -11.760 3.478 0.159 1.00 90.38 179 ASN A CA 1
ATOM 1454 C C . ASN A 1 179 ? -13.239 3.634 -0.222 1.00 90.38 179 ASN A C 1
ATOM 1456 O O . ASN A 1 179 ? -13.977 4.330 0.471 1.00 90.38 179 ASN A O 1
ATOM 1460 N N . GLN A 1 180 ? -13.676 3.001 -1.311 1.00 91.25 180 GLN A N 1
ATOM 1461 C CA . GLN A 1 180 ? -15.063 3.062 -1.781 1.00 91.25 180 GLN A CA 1
ATOM 1462 C C . GLN A 1 180 ? -16.040 2.363 -0.831 1.00 91.25 180 GLN A C 1
ATOM 1464 O O . GLN A 1 180 ? -17.201 2.754 -0.769 1.00 91.25 180 GLN A O 1
ATOM 1469 N N . ASN A 1 181 ? -15.583 1.377 -0.055 1.00 87.88 181 ASN A N 1
ATOM 1470 C CA . ASN A 1 181 ? -16.426 0.661 0.905 1.00 87.88 181 ASN A CA 1
ATOM 1471 C C . ASN A 1 181 ? -16.811 1.499 2.141 1.00 87.88 181 ASN A C 1
ATOM 1473 O O . ASN A 1 181 ? -17.659 1.061 2.923 1.00 87.88 181 ASN A O 1
ATOM 1477 N N . PHE A 1 182 ? -16.208 2.682 2.322 1.00 83.06 182 PHE A N 1
ATOM 1478 C CA . PHE A 1 182 ? -16.415 3.560 3.482 1.00 83.06 182 PHE A CA 1
ATOM 1479 C C . PHE A 1 182 ? -16.720 5.029 3.114 1.00 83.06 182 PHE A C 1
ATOM 1481 O O . PHE A 1 182 ? -16.731 5.881 4.001 1.00 83.06 182 PHE A O 1
ATOM 1488 N N . GLN A 1 183 ? -16.970 5.328 1.833 1.00 69.75 183 GLN A N 1
ATOM 1489 C CA . GLN A 1 183 ? -17.477 6.626 1.347 1.00 69.75 183 GLN A CA 1
ATOM 1490 C C . GLN A 1 183 ? -19.004 6.626 1.235 1.00 69.75 183 GLN A C 1
ATOM 1492 O O . GLN A 1 183 ? -19.600 7.700 1.480 1.00 69.75 183 GLN A O 1
#

Sequence (183 aa):
MTKLKIYKVMSITLLFLSIILAYMWYDTSKSQPIDSFAVQASSSAVKELPRKLEDVKQRFNLYHTRESGEQKNFQLGSLLSDQLMNLHDQTRLFNTAQRSSLLNGQWFREYTESLRTLDFIITEHSVGQTENENRNVEQVDKELSNLISEITKITSAEDFSVADEDVFRSVTGEIQEFNQNFQ

Foldseek 3Di:
DVVVVVVVVVVVVVVVVVVVVVVVVVVVPPQDPLLVVLFVLLLVLLLCVLVLLVVLLVLLVVLVPDPDDPVVLVVSLVVSVVSLVVNVVCVVSVVSNVVRVLADPVLVVLLNVLSVLLSVLSSCLRPVDDPVPNPCSVVLSVLSVVLSVQSNVLSVDPPDTSSPVVSSVSNSVSSVVSSVVRD

pLDDT: mean 72.71, std 14.1, range [42.09, 95.62]

Organism: NCBI:txid396056

Secondary structure (DSSP, 8-state):
--HHHHHHHHHHHHHHHHHHHHHHHHHHTS--HHHHHHHHHHHHHHHTHHHHHHHHHHHHHHHHHS---HHHHHHHHHHHHHHHHHHHTTHHHHHHHHHTTSS-HHHHHHHHHHHHHHHHHHHIIIIIS-TT--TTHHHHHHHHHHHHHHHHHHHTSTT--TTSHHHHHHHHHHHHHHHHTT-

Radius of gyration: 25.66 Å; chains: 1; bounding box: 64×36×88 Å